Protein AF-A0A0N9HTB4-F1 (afdb_monomer)

Structure (mmCIF, N/CA/C/O backbone):
data_AF-A0A0N9HTB4-F1
#
_entry.id   AF-A0A0N9HTB4-F1
#
loop_
_atom_site.group_PDB
_atom_site.id
_atom_site.type_symbol
_atom_site.label_atom_id
_atom_site.label_alt_id
_atom_site.label_comp_id
_atom_site.label_asym_id
_atom_site.label_entity_id
_atom_site.label_seq_id
_atom_site.pdbx_PDB_ins_code
_atom_site.Cartn_x
_atom_site.Cartn_y
_atom_site.Cartn_z
_atom_site.occupancy
_atom_site.B_iso_or_equiv
_atom_site.auth_seq_id
_atom_site.auth_comp_id
_atom_site.auth_asym_id
_atom_site.auth_atom_id
_atom_site.pdbx_PDB_model_num
ATOM 1 N N . MET A 1 1 ? 11.032 -39.902 6.757 1.00 51.59 1 MET A N 1
ATOM 2 C CA . MET A 1 1 ? 10.302 -38.661 6.432 1.00 51.59 1 MET A CA 1
ATOM 3 C C . MET A 1 1 ? 11.349 -37.622 6.079 1.00 51.59 1 MET A C 1
ATOM 5 O O . MET A 1 1 ? 12.132 -37.287 6.954 1.00 51.59 1 MET A O 1
ATOM 9 N N . ALA A 1 2 ? 11.485 -37.240 4.808 1.00 59.44 2 ALA A N 1
ATOM 10 C CA . ALA A 1 2 ? 12.480 -36.244 4.413 1.00 59.44 2 ALA A CA 1
ATOM 11 C C . ALA A 1 2 ? 11.970 -34.850 4.795 1.00 59.44 2 ALA A C 1
ATOM 13 O O . ALA A 1 2 ? 10.872 -34.460 4.401 1.00 59.44 2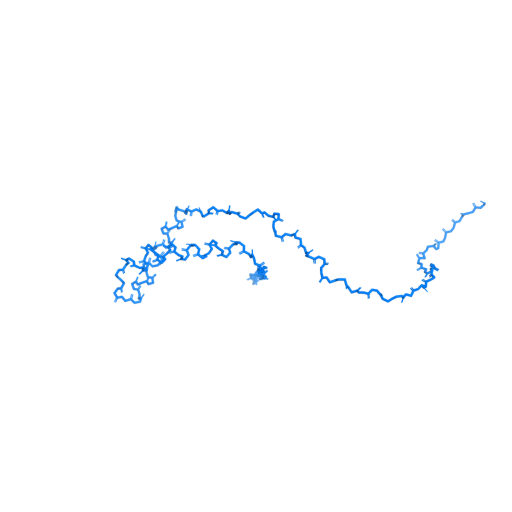 ALA A O 1
ATOM 14 N N . GLU A 1 3 ? 12.751 -34.140 5.597 1.00 64.62 3 GLU A N 1
ATOM 15 C CA . GLU A 1 3 ? 12.475 -32.772 6.014 1.00 64.62 3 GLU A CA 1
ATOM 16 C C . GLU A 1 3 ? 12.713 -31.838 4.820 1.00 64.62 3 GLU A C 1
ATOM 18 O O . GLU A 1 3 ? 13.804 -31.806 4.249 1.00 64.62 3 GLU A O 1
ATOM 23 N N . GLN A 1 4 ? 11.667 -31.144 4.370 1.00 69.25 4 GLN A N 1
ATOM 24 C CA . GLN A 1 4 ? 11.771 -30.188 3.269 1.00 69.25 4 GLN A CA 1
ATOM 25 C C . GLN A 1 4 ? 12.426 -28.908 3.789 1.00 69.25 4 GLN A C 1
ATOM 27 O O . GLN A 1 4 ? 11.806 -28.145 4.525 1.00 69.25 4 GLN A O 1
ATOM 32 N N . THR A 1 5 ? 13.672 -28.658 3.398 1.00 73.19 5 THR A N 1
ATOM 33 C CA . THR A 1 5 ? 14.346 -27.384 3.660 1.00 73.19 5 THR A CA 1
ATOM 34 C C . THR A 1 5 ? 14.034 -26.386 2.536 1.00 73.19 5 THR A C 1
ATOM 36 O O . THR A 1 5 ? 14.311 -26.669 1.365 1.00 73.19 5 THR A O 1
ATOM 39 N N . PRO A 1 6 ? 13.447 -25.210 2.833 1.00 78.31 6 PRO A N 1
ATOM 40 C CA . PRO A 1 6 ? 13.195 -24.199 1.814 1.00 78.31 6 PRO A CA 1
ATOM 41 C C . PRO A 1 6 ? 14.520 -23.586 1.339 1.00 78.31 6 PRO A C 1
ATOM 43 O O . PRO A 1 6 ? 15.306 -23.065 2.131 1.00 78.31 6 PRO A O 1
ATOM 46 N N . ARG A 1 7 ? 14.779 -23.644 0.026 1.00 81.44 7 ARG A N 1
ATOM 47 C CA . ARG A 1 7 ? 15.958 -23.025 -0.600 1.00 81.44 7 ARG A CA 1
ATOM 48 C C . ARG A 1 7 ? 15.714 -21.529 -0.782 1.00 81.44 7 ARG A C 1
ATOM 50 O O . ARG A 1 7 ? 15.217 -21.105 -1.820 1.00 81.44 7 ARG A O 1
ATOM 57 N N . VAL A 1 8 ? 16.049 -20.738 0.229 1.00 86.50 8 VAL A N 1
ATOM 58 C CA . VAL A 1 8 ? 16.005 -19.273 0.145 1.00 86.50 8 VAL A CA 1
ATOM 59 C C . VAL A 1 8 ? 17.378 -18.762 -0.293 1.00 86.50 8 VAL A C 1
ATOM 61 O O . VAL A 1 8 ? 18.379 -19.050 0.360 1.00 86.50 8 VAL A O 1
ATOM 64 N N . GLN A 1 9 ? 17.433 -18.011 -1.395 1.00 84.69 9 GLN A N 1
ATOM 65 C CA . GLN A 1 9 ? 18.628 -17.282 -1.833 1.00 84.69 9 GLN A CA 1
ATOM 66 C C . G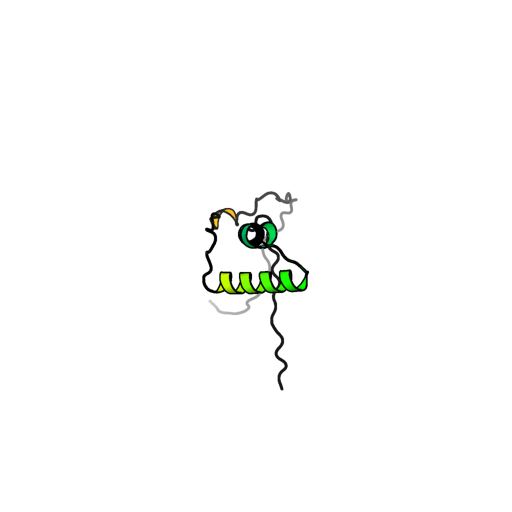LN A 1 9 ? 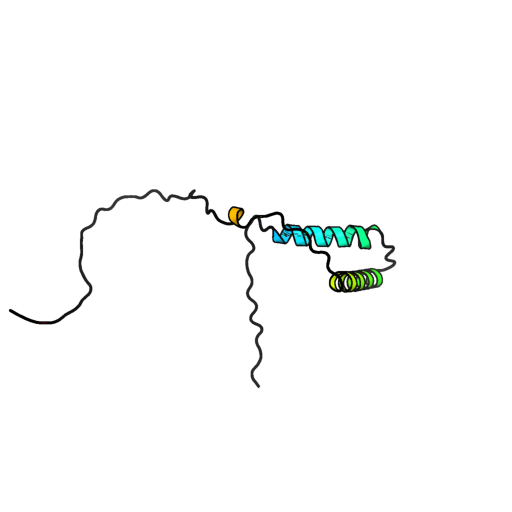18.386 -15.783 -1.668 1.00 84.69 9 GLN A C 1
ATOM 68 O O . GLN A 1 9 ? 17.379 -15.255 -2.134 1.00 84.69 9 GLN A O 1
ATOM 73 N N . ILE A 1 10 ? 19.301 -15.105 -0.981 1.00 85.00 10 ILE A N 1
ATOM 74 C CA . ILE A 1 10 ? 19.231 -13.661 -0.756 1.00 85.00 10 ILE A CA 1
ATOM 75 C C . ILE A 1 10 ? 20.113 -12.984 -1.803 1.00 85.00 10 ILE A C 1
ATOM 77 O O . ILE A 1 10 ? 21.312 -13.253 -1.866 1.00 85.00 10 ILE A O 1
ATOM 81 N N . HIS A 1 11 ? 19.526 -12.102 -2.610 1.00 80.56 11 HIS A N 1
ATOM 82 C CA . HIS A 1 11 ? 20.256 -11.283 -3.574 1.00 80.56 11 HIS A CA 1
ATOM 83 C C . HIS A 1 11 ? 20.446 -9.871 -3.025 1.00 80.56 11 HIS A C 1
ATOM 85 O O . HIS A 1 11 ? 19.504 -9.264 -2.518 1.00 80.56 11 HIS A O 1
ATOM 91 N N . PHE A 1 12 ? 21.663 -9.341 -3.149 1.00 76.06 12 PHE A N 1
ATOM 92 C CA . PHE A 1 12 ? 21.917 -7.930 -2.894 1.00 76.06 12 PHE A CA 1
ATOM 93 C C . PHE A 1 12 ? 21.514 -7.127 -4.127 1.00 76.06 12 PHE A C 1
ATOM 95 O O . PHE A 1 12 ? 21.980 -7.400 -5.233 1.00 76.06 12 PHE A O 1
ATOM 102 N N . THR A 1 13 ? 20.635 -6.152 -3.946 1.00 69.44 13 THR A N 1
ATOM 103 C CA . THR A 1 13 ? 20.178 -5.294 -5.038 1.00 69.44 13 THR A CA 1
ATOM 104 C C . THR A 1 13 ? 21.195 -4.182 -5.286 1.00 69.44 13 THR A C 1
ATOM 106 O O . THR A 1 13 ? 21.514 -3.455 -4.343 1.00 69.44 13 THR A O 1
ATOM 109 N N . PRO A 1 14 ? 21.729 -4.043 -6.516 1.00 70.69 14 PRO A N 1
ATOM 110 C CA . PRO A 1 14 ? 22.706 -3.009 -6.841 1.00 70.69 14 PRO A CA 1
ATOM 111 C C . PRO A 1 14 ? 22.179 -1.597 -6.566 1.00 70.69 14 PRO A C 1
ATOM 113 O O . PRO A 1 14 ? 20.974 -1.338 -6.652 1.00 70.69 14 PRO A O 1
ATOM 116 N N . THR A 1 15 ? 23.085 -0.660 -6.294 1.00 71.88 15 THR A N 1
ATOM 117 C CA . THR A 1 15 ? 22.764 0.774 -6.280 1.00 71.88 15 THR A CA 1
ATOM 118 C C . THR A 1 15 ? 22.178 1.179 -7.635 1.00 71.88 15 THR A C 1
ATOM 120 O O . THR A 1 15 ? 22.772 0.869 -8.662 1.00 71.88 15 THR A O 1
ATOM 123 N N . GLY A 1 16 ? 21.022 1.851 -7.636 1.00 67.56 16 GLY A N 1
ATOM 124 C CA . GLY A 1 16 ? 20.279 2.170 -8.867 1.00 67.56 16 GLY A CA 1
ATOM 125 C C . GLY A 1 16 ? 19.219 1.134 -9.254 1.00 67.56 16 GLY A C 1
ATOM 126 O O . GLY A 1 16 ? 18.734 1.132 -10.372 1.00 67.56 16 GLY A O 1
ATOM 127 N N . SER A 1 17 ? 18.837 0.239 -8.342 1.00 70.25 17 SER A N 1
ATOM 128 C CA . SER A 1 17 ? 17.795 -0.754 -8.603 1.00 70.25 17 SER A CA 1
ATOM 129 C C . SER A 1 17 ? 16.402 -0.137 -8.803 1.00 70.25 17 SER A C 1
ATOM 131 O O . SER A 1 17 ? 15.715 0.223 -7.846 1.00 70.25 17 SER A O 1
ATOM 133 N N . SER A 1 18 ? 15.932 -0.124 -10.043 1.00 73.19 18 SER A N 1
ATOM 134 C CA . SER A 1 18 ? 14.633 0.425 -10.458 1.00 73.19 18 SER A CA 1
ATOM 135 C C . SER A 1 18 ? 13.391 -0.282 -9.903 1.00 73.19 18 SER A C 1
ATOM 137 O O . SER A 1 18 ? 12.300 0.299 -9.871 1.00 73.19 18 SER A O 1
ATOM 139 N N . TRP A 1 19 ? 13.532 -1.511 -9.394 1.00 78.06 19 TRP A N 1
ATOM 140 C CA . TRP A 1 19 ? 12.438 -2.215 -8.713 1.00 78.06 19 TRP A CA 1
ATOM 141 C C . TRP A 1 19 ? 12.044 -1.542 -7.388 1.00 78.06 19 TRP A C 1
ATOM 143 O O . TRP A 1 19 ? 10.869 -1.567 -7.024 1.00 78.06 19 TRP A O 1
ATOM 153 N N . VAL A 1 20 ? 12.984 -0.873 -6.701 1.00 83.75 20 VAL A N 1
ATOM 154 C CA . VAL A 1 20 ? 12.691 -0.135 -5.460 1.00 83.75 20 VAL A CA 1
ATOM 155 C C . VAL A 1 20 ? 11.712 1.003 -5.739 1.00 83.75 20 VAL A C 1
ATOM 157 O O . VAL A 1 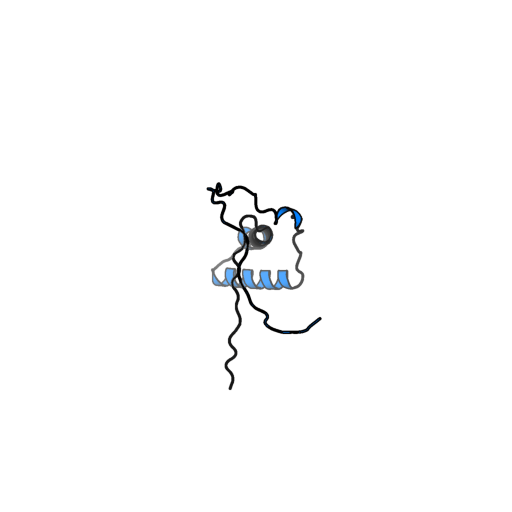20 ? 10.748 1.165 -4.999 1.00 83.75 20 VAL A O 1
ATOM 160 N N . ASN A 1 21 ? 11.858 1.702 -6.868 1.00 83.69 21 ASN A N 1
ATOM 161 C CA . ASN A 1 21 ? 10.925 2.757 -7.275 1.00 83.69 21 ASN A CA 1
ATOM 162 C C . ASN A 1 21 ? 9.481 2.236 -7.457 1.00 83.69 21 ASN A C 1
ATOM 164 O O . ASN A 1 21 ? 8.527 2.966 -7.195 1.00 83.69 21 ASN A O 1
ATOM 168 N N . GLN A 1 22 ? 9.269 0.975 -7.850 1.00 84.75 22 GLN A N 1
ATOM 169 C CA . GLN A 1 22 ? 7.911 0.406 -7.886 1.00 84.75 22 GLN A CA 1
ATOM 170 C C . GLN A 1 22 ? 7.358 0.127 -6.496 1.00 84.75 22 GLN A C 1
ATOM 172 O O . GLN A 1 22 ? 6.187 0.401 -6.240 1.00 84.75 22 GLN A O 1
ATOM 177 N N . VAL A 1 23 ? 8.193 -0.394 -5.601 1.00 88.31 23 VAL A N 1
ATOM 178 C CA . VAL A 1 23 ? 7.813 -0.630 -4.206 1.00 88.31 23 VAL A CA 1
ATOM 179 C C . VAL A 1 23 ? 7.459 0.693 -3.525 1.00 88.31 23 VAL A C 1
ATOM 181 O O . VAL A 1 23 ? 6.411 0.799 -2.893 1.00 88.31 23 VAL A O 1
ATOM 184 N N . GLU A 1 24 ? 8.266 1.733 -3.731 1.00 90.06 24 GLU A N 1
ATOM 185 C CA . GLU A 1 24 ? 8.005 3.089 -3.240 1.00 90.06 24 GLU A CA 1
ATOM 186 C C . GLU A 1 24 ? 6.676 3.645 -3.766 1.00 90.06 24 GLU A C 1
ATOM 188 O O . GLU A 1 24 ? 5.866 4.152 -2.988 1.00 90.06 24 GLU A O 1
ATOM 193 N N . ARG A 1 25 ? 6.401 3.504 -5.070 1.00 91.88 25 ARG A N 1
ATOM 194 C CA . ARG A 1 25 ? 5.128 3.935 -5.675 1.00 91.88 25 ARG A CA 1
ATOM 195 C C . ARG A 1 25 ? 3.932 3.178 -5.117 1.00 91.88 25 ARG A C 1
ATOM 197 O O . ARG A 1 25 ? 2.896 3.789 -4.861 1.00 91.88 25 ARG A O 1
ATOM 204 N N . TRP A 1 26 ? 4.073 1.874 -4.901 1.00 93.94 26 TRP A N 1
ATOM 205 C CA . TRP A 1 26 ? 3.027 1.053 -4.304 1.00 93.94 26 TRP A CA 1
ATOM 206 C C . TRP A 1 26 ? 2.703 1.505 -2.873 1.00 93.94 26 TRP A C 1
ATOM 208 O O . TRP A 1 26 ? 1.536 1.729 -2.549 1.00 93.94 26 TRP A O 1
ATOM 218 N N . PHE A 1 27 ? 3.722 1.750 -2.043 1.00 95.06 27 PHE A N 1
ATOM 219 C CA . PHE A 1 27 ? 3.525 2.292 -0.694 1.00 95.06 27 PHE A CA 1
ATOM 220 C C . PHE A 1 27 ? 2.938 3.708 -0.706 1.00 95.06 27 PHE A C 1
ATOM 222 O O . PHE A 1 27 ? 2.101 4.036 0.141 1.00 95.06 27 PHE A O 1
ATOM 229 N N . GLY A 1 28 ? 3.322 4.540 -1.677 1.00 94.94 28 GLY A N 1
ATOM 230 C CA . GLY A 1 28 ? 2.715 5.853 -1.895 1.00 94.94 28 GLY A CA 1
ATOM 231 C C . GLY A 1 28 ? 1.216 5.749 -2.178 1.00 94.94 28 GLY A C 1
ATOM 232 O O . GLY A 1 28 ? 0.418 6.452 -1.560 1.00 94.94 28 GLY A O 1
ATOM 233 N N . LEU A 1 29 ? 0.814 4.808 -3.034 1.00 95.25 29 LEU A N 1
ATOM 234 C CA . LEU A 1 29 ? -0.590 4.578 -3.361 1.00 95.25 29 LEU A CA 1
ATOM 235 C C . LEU A 1 29 ? -1.405 4.086 -2.157 1.00 95.25 29 LEU A C 1
ATOM 237 O O . LEU A 1 29 ? -2.490 4.615 -1.902 1.00 95.25 29 LEU A O 1
ATOM 241 N N . LEU A 1 30 ? -0.887 3.113 -1.401 1.00 95.75 30 LEU A N 1
ATOM 242 C CA . LEU A 1 30 ? -1.501 2.662 -0.147 1.00 95.75 30 LEU A CA 1
ATOM 243 C C . LEU A 1 30 ? -1.699 3.844 0.812 1.00 95.75 30 LEU A C 1
ATOM 245 O O . LEU A 1 30 ? -2.774 4.026 1.386 1.00 95.75 30 LEU A O 1
ATOM 249 N N . THR A 1 31 ? -0.676 4.687 0.946 1.00 96.25 31 THR A N 1
ATOM 250 C CA . THR A 1 31 ? -0.713 5.848 1.838 1.00 96.25 31 THR A CA 1
ATOM 251 C C . THR A 1 31 ? -1.781 6.856 1.419 1.00 96.25 31 THR A C 1
ATOM 253 O O . THR A 1 31 ? -2.560 7.316 2.255 1.00 96.25 31 THR A O 1
ATOM 256 N N . ASP A 1 32 ? -1.848 7.195 0.134 1.00 96.12 32 ASP A N 1
ATOM 257 C CA . ASP A 1 32 ? -2.762 8.220 -0.374 1.00 96.12 32 ASP A CA 1
ATOM 258 C C . ASP A 1 32 ? -4.220 7.764 -0.446 1.00 96.12 32 ASP A C 1
ATOM 260 O O . ASP A 1 32 ? -5.123 8.599 -0.347 1.00 96.12 32 ASP A O 1
ATOM 264 N N . THR A 1 33 ? -4.464 6.466 -0.630 1.00 94.00 33 THR A N 1
ATOM 265 C CA . THR A 1 33 ? -5.820 5.924 -0.792 1.00 94.00 33 THR A CA 1
ATOM 266 C C . THR A 1 33 ? -6.422 5.418 0.511 1.00 94.00 33 THR A C 1
ATOM 268 O O . THR A 1 33 ? -7.613 5.633 0.727 1.00 94.00 33 THR A O 1
ATOM 271 N N . LEU A 1 34 ? -5.617 4.805 1.382 1.00 95.69 34 LEU A N 1
ATOM 272 C CA . LEU A 1 34 ? -6.065 4.237 2.650 1.00 95.69 34 LEU A CA 1
ATOM 273 C C . LEU A 1 34 ? -5.656 5.126 3.827 1.00 95.69 34 LEU A C 1
ATOM 275 O O . LEU A 1 34 ? -6.507 5.738 4.461 1.00 95.69 34 LEU A O 1
ATOM 279 N N . ILE A 1 35 ? -4.352 5.257 4.084 1.00 94.88 35 ILE A N 1
ATOM 280 C CA . ILE A 1 35 ? -3.835 5.790 5.358 1.00 94.88 35 ILE A CA 1
ATOM 281 C C . ILE A 1 35 ? -4.214 7.258 5.583 1.00 94.88 35 ILE A C 1
ATOM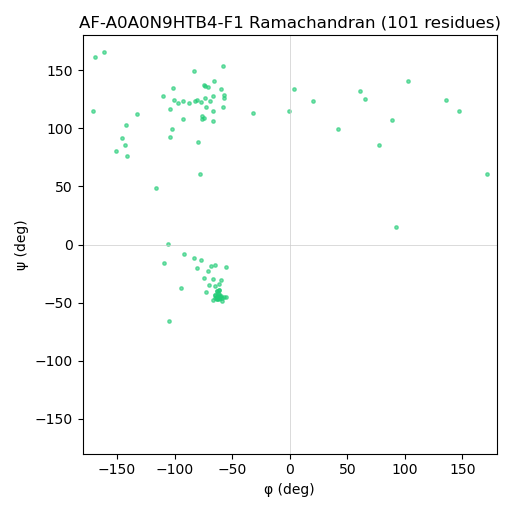 283 O O . ILE A 1 35 ? -4.596 7.644 6.683 1.00 94.88 35 ILE A O 1
ATOM 287 N N . ARG A 1 36 ? -4.108 8.100 4.550 1.00 93.94 36 ARG A N 1
ATOM 288 C CA . ARG A 1 36 ? -4.394 9.542 4.655 1.00 93.94 36 ARG A CA 1
ATOM 289 C C . ARG A 1 36 ? -5.881 9.882 4.588 1.00 93.94 36 ARG A C 1
ATOM 291 O O . ARG A 1 36 ? -6.256 10.987 4.971 1.00 93.94 36 ARG A O 1
ATOM 298 N N . ARG A 1 37 ? -6.709 8.984 4.052 1.00 90.62 37 ARG A N 1
ATOM 299 C CA . ARG A 1 37 ? -8.142 9.225 3.800 1.00 90.62 37 ARG A CA 1
ATOM 300 C C . ARG A 1 37 ? -9.059 8.435 4.733 1.00 90.62 37 ARG A C 1
ATOM 302 O O . ARG A 1 37 ? -10.240 8.761 4.820 1.00 90.62 37 ARG A O 1
ATOM 309 N N . GLY A 1 38 ? -8.537 7.414 5.405 1.00 86.94 38 GLY A N 1
ATOM 310 C CA . GLY A 1 38 ? -9.269 6.569 6.336 1.00 86.94 38 GLY A CA 1
ATOM 311 C C . GLY A 1 38 ? -9.374 7.177 7.732 1.00 86.94 38 GLY A C 1
ATOM 312 O O . GLY A 1 38 ? -8.488 7.889 8.203 1.00 86.94 38 GLY A O 1
ATOM 313 N N . VAL A 1 39 ? -10.473 6.864 8.418 1.00 86.88 39 VAL A N 1
ATOM 314 C CA . VAL A 1 39 ? -10.636 7.122 9.853 1.00 86.88 39 VAL A CA 1
ATOM 315 C C . VAL A 1 39 ? -10.471 5.791 10.572 1.00 86.88 39 VAL A C 1
ATOM 317 O O . VAL A 1 39 ? -11.424 5.032 10.734 1.00 86.88 39 VAL A O 1
ATOM 320 N N . HIS A 1 40 ? -9.243 5.496 10.986 1.00 92.31 40 HIS A N 1
ATOM 321 C CA . HIS A 1 40 ? -8.917 4.259 11.687 1.00 92.31 40 HIS A CA 1
ATOM 322 C C . HIS A 1 40 ? -9.018 4.495 13.195 1.00 92.31 40 HIS A C 1
ATOM 324 O O . HIS A 1 40 ? -8.200 5.192 13.792 1.00 92.31 40 HIS A O 1
ATOM 330 N N . THR A 1 41 ? -10.052 3.944 13.824 1.00 92.00 41 THR A N 1
ATOM 331 C CA . THR A 1 41 ? -10.383 4.216 15.236 1.00 92.00 41 THR A CA 1
ATOM 332 C C . THR A 1 41 ? -9.488 3.476 16.229 1.00 92.00 41 THR A C 1
ATOM 334 O O . THR A 1 41 ? -9.500 3.778 17.420 1.00 92.00 41 THR A O 1
ATOM 337 N N . SER A 1 42 ? -8.716 2.495 15.755 1.00 96.25 42 SER A N 1
ATOM 338 C CA . SER A 1 42 ? -7.761 1.725 16.550 1.00 96.25 42 SER A CA 1
ATOM 339 C C . SER A 1 42 ? -6.740 1.014 15.655 1.00 96.25 42 SER A C 1
ATOM 341 O O . SER A 1 42 ? -6.947 0.873 14.449 1.00 96.25 42 SER A O 1
ATOM 343 N N . VAL A 1 43 ? -5.653 0.520 16.255 1.00 96.56 43 VAL A N 1
ATOM 344 C CA . VAL A 1 43 ? -4.621 -0.254 15.542 1.00 96.56 43 VAL A CA 1
ATOM 345 C C . VAL A 1 43 ? -5.177 -1.540 14.903 1.00 96.56 43 VAL A C 1
ATOM 347 O O . VAL A 1 43 ? -4.883 -1.760 13.731 1.00 96.56 43 VAL A O 1
ATOM 350 N N . PRO A 1 44 ? -6.015 -2.360 15.574 1.00 97.94 44 PRO A N 1
ATOM 351 C CA . PRO A 1 44 ? -6.594 -3.546 14.934 1.00 97.94 44 PRO A CA 1
ATOM 352 C C . PRO A 1 44 ? -7.474 -3.221 13.722 1.00 97.94 44 PRO A C 1
ATOM 354 O O . PRO A 1 44 ? -7.497 -3.979 12.757 1.00 97.94 44 PRO A O 1
ATOM 357 N N . VAL A 1 45 ? -8.184 -2.087 13.760 1.00 97.06 45 VAL A N 1
ATOM 358 C CA . VAL A 1 45 ? -8.980 -1.612 12.618 1.00 97.06 45 VAL A CA 1
ATOM 359 C C . VAL A 1 45 ? -8.060 -1.228 11.462 1.00 97.06 45 VAL A C 1
ATOM 361 O O . VAL A 1 4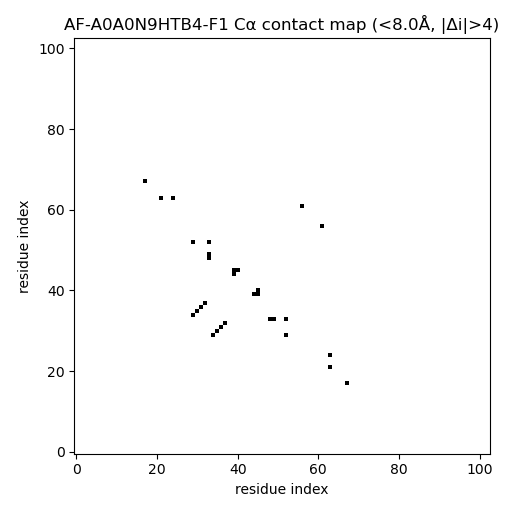5 ? -8.260 -1.713 10.357 1.00 97.06 45 VAL A O 1
ATOM 364 N N . LEU A 1 46 ? -6.998 -0.459 11.7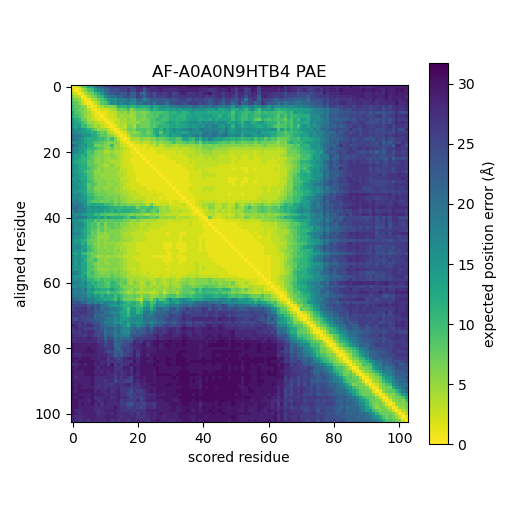22 1.00 96.50 46 LEU A N 1
ATOM 365 C CA . LEU A 1 46 ? -6.002 -0.120 10.702 1.00 96.50 46 LEU A CA 1
ATOM 366 C C . LEU A 1 46 ? -5.373 -1.368 10.063 1.00 96.50 46 LEU A C 1
ATOM 368 O O . LEU A 1 46 ? -5.233 -1.431 8.845 1.00 96.50 46 LEU A O 1
ATOM 372 N N . GLU A 1 47 ? -4.991 -2.363 10.867 1.00 97.75 47 GLU A N 1
ATOM 373 C CA . GLU A 1 47 ? -4.408 -3.606 10.352 1.00 97.75 47 GLU A CA 1
ATOM 374 C C . GLU A 1 47 ? -5.384 -4.343 9.429 1.00 97.75 47 GLU A C 1
ATOM 376 O O . GLU A 1 47 ? -5.000 -4.780 8.342 1.00 97.75 47 GLU A O 1
ATOM 381 N N . LYS A 1 48 ? -6.648 -4.460 9.850 1.00 97.62 48 LYS A N 1
ATOM 382 C CA . LYS A 1 48 ? -7.706 -5.065 9.042 1.00 97.62 48 LYS A CA 1
ATOM 383 C C . LYS A 1 48 ? -7.880 -4.315 7.718 1.00 97.62 48 LYS A C 1
ATOM 385 O O . LYS A 1 48 ? -7.859 -4.950 6.667 1.00 97.62 48 LYS A O 1
ATOM 390 N N . ASP A 1 49 ? -7.981 -2.990 7.770 1.00 96.94 49 ASP A N 1
ATOM 391 C CA . ASP A 1 49 ? -8.185 -2.145 6.593 1.00 96.94 49 ASP A CA 1
ATOM 392 C C . ASP A 1 49 ? -7.015 -2.267 5.598 1.00 96.94 49 ASP A C 1
ATOM 394 O O . ASP A 1 49 ? -7.229 -2.335 4.389 1.00 96.94 49 ASP A O 1
ATOM 398 N N . ILE A 1 50 ? -5.770 -2.360 6.089 1.00 97.19 50 ILE A N 1
ATOM 399 C CA . ILE A 1 50 ? -4.588 -2.602 5.244 1.00 97.19 50 ILE A CA 1
ATOM 400 C C . ILE A 1 50 ? -4.677 -3.969 4.558 1.00 97.19 50 ILE A C 1
ATOM 402 O O . ILE A 1 50 ? -4.403 -4.063 3.362 1.00 97.19 50 ILE A O 1
ATOM 406 N N . ARG A 1 51 ? -5.055 -5.031 5.282 1.00 97.94 51 ARG A N 1
ATOM 407 C CA . ARG A 1 51 ? -5.186 -6.383 4.708 1.00 97.94 51 ARG A CA 1
ATOM 408 C C . ARG A 1 51 ? -6.265 -6.429 3.627 1.00 97.94 51 ARG A C 1
ATOM 410 O O . ARG A 1 51 ? -5.989 -6.900 2.530 1.00 97.94 51 ARG A O 1
ATOM 417 N N . GLU A 1 52 ? -7.440 -5.865 3.898 1.00 97.19 52 GLU A N 1
ATOM 418 C CA . GLU A 1 52 ? -8.540 -5.791 2.926 1.00 97.19 52 GLU A CA 1
ATOM 419 C C . GLU A 1 52 ? -8.154 -4.977 1.682 1.00 97.19 52 GLU A C 1
ATOM 421 O O . GLU A 1 52 ? -8.482 -5.354 0.553 1.00 97.19 52 GLU A O 1
ATOM 426 N N . TRP A 1 53 ? -7.414 -3.882 1.866 1.00 96.25 53 TRP A N 1
ATOM 427 C CA . TRP A 1 53 ? -6.897 -3.088 0.755 1.00 96.25 53 TRP A CA 1
ATOM 428 C C . TRP A 1 53 ? -5.894 -3.873 -0.096 1.00 96.25 53 TRP A C 1
ATOM 430 O O . TRP A 1 53 ? -5.982 -3.834 -1.322 1.00 96.25 53 TRP A O 1
ATOM 440 N N . ILE A 1 54 ? -4.976 -4.616 0.535 1.00 96.50 54 ILE A N 1
ATOM 441 C CA . ILE A 1 54 ? -4.007 -5.478 -0.159 1.00 96.50 54 ILE A CA 1
ATOM 442 C C . ILE A 1 54 ? -4.731 -6.561 -0.962 1.00 96.50 54 ILE A C 1
ATOM 444 O O . ILE A 1 54 ? -4.414 -6.753 -2.135 1.00 96.50 54 ILE A O 1
ATOM 448 N N . ASP A 1 55 ? -5.714 -7.237 -0.367 1.00 97.50 55 ASP A N 1
ATOM 449 C CA . ASP A 1 55 ? -6.494 -8.278 -1.043 1.00 97.50 55 ASP A CA 1
ATOM 450 C C . ASP A 1 55 ? -7.245 -7.708 -2.255 1.00 97.50 55 ASP A C 1
ATOM 452 O O . ASP A 1 55 ? -7.224 -8.292 -3.339 1.00 97.50 55 ASP A O 1
ATOM 456 N N . THR A 1 56 ? -7.835 -6.520 -2.101 1.00 95.62 56 THR A N 1
ATOM 457 C CA . THR A 1 56 ? -8.527 -5.811 -3.187 1.00 95.62 56 THR A CA 1
ATOM 458 C C . THR A 1 56 ? -7.568 -5.420 -4.311 1.00 95.62 56 THR A C 1
ATOM 460 O O . THR A 1 56 ? -7.872 -5.632 -5.483 1.00 95.62 56 THR A O 1
ATOM 463 N N . TRP A 1 57 ? -6.396 -4.873 -3.974 1.00 94.56 57 TRP A N 1
ATOM 464 C CA . TRP A 1 57 ? -5.369 -4.519 -4.953 1.00 94.56 57 TRP A CA 1
ATOM 465 C C . TRP A 1 57 ? -4.852 -5.748 -5.706 1.00 94.56 57 TRP A C 1
ATOM 467 O O . TRP A 1 57 ? -4.668 -5.698 -6.918 1.00 94.56 57 TRP A O 1
ATOM 477 N N . ASN A 1 58 ? -4.633 -6.859 -5.005 1.00 94.44 58 ASN A N 1
ATOM 478 C CA . ASN A 1 58 ? -4.126 -8.092 -5.602 1.00 94.44 58 ASN A CA 1
ATOM 479 C C . ASN A 1 58 ? -5.157 -8.801 -6.493 1.00 94.44 58 ASN A C 1
ATOM 481 O O . ASN A 1 58 ? -4.756 -9.568 -7.367 1.00 94.44 58 ASN A O 1
ATOM 485 N N . ALA A 1 59 ? -6.457 -8.561 -6.293 1.00 96.75 59 ALA A N 1
ATOM 486 C CA . ALA A 1 59 ? -7.513 -9.125 -7.132 1.00 96.75 59 ALA A CA 1
ATOM 487 C C . ALA A 1 59 ? -7.544 -8.520 -8.550 1.00 96.75 59 ALA A C 1
ATOM 489 O O . ALA A 1 59 ? -7.836 -9.235 -9.506 1.00 96.75 59 ALA A O 1
ATOM 490 N N . ASP A 1 60 ? -7.224 -7.229 -8.689 1.00 92.06 60 ASP A N 1
ATOM 491 C CA . ASP A 1 60 ? -7.095 -6.522 -9.973 1.00 92.06 60 ASP A CA 1
ATOM 492 C C . ASP A 1 60 ? -5.907 -5.540 -9.919 1.00 92.06 60 ASP A C 1
ATOM 494 O O . ASP A 1 60 ? -6.087 -4.328 -9.727 1.00 92.06 60 ASP A O 1
ATOM 498 N N . PRO A 1 61 ? -4.663 -6.050 -10.011 1.00 89.69 61 PRO A N 1
ATOM 499 C CA . PRO A 1 61 ? -3.482 -5.226 -9.829 1.00 89.69 61 PRO A CA 1
ATOM 500 C C . PRO A 1 61 ? -3.311 -4.278 -11.011 1.00 89.69 61 PRO A C 1
ATOM 502 O O . PRO A 1 61 ? -3.383 -4.686 -12.169 1.00 89.69 61 PRO A O 1
ATOM 505 N N . LYS A 1 62 ? -2.998 -3.012 -10.721 1.00 87.31 62 LYS A N 1
ATOM 506 C CA . LYS A 1 62 ? -2.648 -2.008 -11.736 1.00 87.31 62 LYS A CA 1
ATOM 507 C C . LYS A 1 62 ? -1.134 -1.814 -11.741 1.00 87.31 62 LYS A C 1
ATOM 509 O O . LYS A 1 62 ? -0.620 -1.108 -10.871 1.00 87.31 62 LYS A O 1
ATOM 514 N N . PRO A 1 63 ? -0.396 -2.446 -12.672 1.00 83.00 63 PRO A N 1
ATOM 515 C CA . PRO A 1 63 ? 1.058 -2.399 -12.658 1.00 83.00 63 PRO A CA 1
ATOM 516 C C . PRO A 1 63 ? 1.554 -0.981 -12.930 1.00 83.00 63 PRO A C 1
ATOM 518 O O . PRO A 1 63 ? 1.028 -0.278 -13.795 1.00 83.00 63 PRO A O 1
ATOM 521 N N . PHE A 1 64 ? 2.602 -0.569 -12.223 1.00 82.38 64 PHE A N 1
ATOM 522 C CA . PHE A 1 64 ? 3.314 0.657 -12.558 1.00 82.38 64 PHE A CA 1
ATOM 523 C C . PHE A 1 64 ? 4.160 0.425 -13.812 1.00 82.38 64 PHE A C 1
ATOM 525 O O . PHE A 1 64 ? 4.804 -0.614 -13.961 1.00 82.38 64 PHE A O 1
ATOM 532 N N . THR A 1 65 ? 4.162 1.393 -14.725 1.00 74.38 65 THR A N 1
ATOM 533 C CA . THR A 1 65 ? 4.994 1.326 -15.928 1.00 74.38 65 THR A CA 1
ATOM 534 C C . THR A 1 65 ? 6.469 1.406 -15.545 1.00 74.38 65 THR A C 1
ATOM 536 O O . THR A 1 65 ? 6.887 2.324 -14.840 1.00 74.38 65 THR A O 1
ATOM 539 N N . TRP A 1 66 ? 7.255 0.446 -16.028 1.00 68.69 66 TRP A N 1
ATOM 540 C CA . TRP A 1 66 ? 8.709 0.487 -15.948 1.00 68.69 66 TRP A CA 1
ATOM 541 C C . TRP A 1 66 ? 9.245 1.516 -16.944 1.00 68.69 66 TRP A C 1
ATOM 543 O O . TRP A 1 66 ? 8.935 1.438 -18.130 1.00 68.69 66 TRP A O 1
ATOM 553 N N . THR A 1 67 ? 10.050 2.467 -16.473 1.00 57.47 67 THR A N 1
ATOM 554 C CA . THR A 1 67 ? 10.710 3.473 -17.328 1.00 57.47 67 THR A CA 1
ATOM 555 C C . THR A 1 67 ? 12.202 3.226 -17.539 1.00 57.47 67 THR A C 1
ATOM 557 O O . THR A 1 67 ? 12.826 4.004 -18.249 1.00 57.47 67 THR A O 1
ATOM 560 N N . GLU A 1 68 ? 12.782 2.168 -16.968 1.00 58.56 68 GLU A N 1
ATOM 561 C CA . GLU A 1 68 ? 14.225 1.918 -17.063 1.00 58.56 68 GLU A CA 1
ATOM 562 C C . GLU A 1 68 ? 14.533 0.806 -18.073 1.00 58.56 68 GLU A C 1
ATOM 564 O O . GLU A 1 68 ? 14.100 -0.338 -17.918 1.00 58.56 68 GLU A O 1
ATOM 569 N N . THR A 1 69 ? 15.253 1.157 -19.138 1.00 53.22 69 THR A N 1
ATOM 570 C CA . THR A 1 69 ? 15.792 0.221 -20.131 1.00 53.22 69 THR A CA 1
ATOM 571 C C . THR A 1 69 ? 16.979 -0.540 -19.544 1.00 53.22 69 THR A C 1
ATOM 573 O O . THR A 1 69 ? 17.860 0.056 -18.932 1.00 53.22 69 THR A O 1
ATOM 576 N N . ALA A 1 70 ? 17.036 -1.856 -19.775 1.00 54.91 70 ALA A N 1
ATOM 577 C CA . ALA A 1 70 ? 18.092 -2.741 -19.267 1.00 54.91 70 ALA A CA 1
ATOM 578 C C . ALA A 1 70 ? 19.530 -2.306 -19.638 1.00 54.91 70 ALA A C 1
ATOM 580 O O . ALA A 1 70 ? 20.480 -2.710 -18.967 1.00 54.91 70 ALA A O 1
ATOM 581 N N . ASP A 1 71 ? 19.686 -1.463 -20.664 1.00 51.34 71 ASP A N 1
ATOM 582 C CA . ASP A 1 71 ? 20.971 -0.943 -21.140 1.00 51.34 71 ASP A CA 1
ATOM 583 C C . ASP A 1 71 ? 21.671 0.021 -20.160 1.00 51.34 71 ASP A C 1
ATOM 585 O O . ASP A 1 71 ? 22.886 0.186 -20.246 1.00 51.34 71 ASP A O 1
ATOM 589 N N . GLU A 1 72 ? 20.969 0.612 -19.183 1.00 53.19 72 GLU A N 1
ATOM 590 C CA . GLU A 1 72 ? 21.610 1.456 -18.153 1.00 53.19 72 GLU A CA 1
ATOM 591 C C . GLU A 1 72 ? 22.207 0.646 -16.986 1.00 53.19 72 GLU A C 1
ATOM 593 O O . GLU A 1 72 ? 22.996 1.170 -16.199 1.00 53.19 72 GLU A O 1
ATOM 598 N N . ILE A 1 73 ? 21.891 -0.652 -16.883 1.00 55.72 73 ILE A N 1
ATOM 599 C CA . ILE A 1 73 ? 22.239 -1.482 -15.716 1.00 55.72 73 ILE A CA 1
ATOM 600 C C . ILE A 1 73 ? 23.595 -2.205 -15.883 1.00 55.72 73 ILE A C 1
ATOM 602 O O . ILE A 1 73 ? 24.119 -2.765 -14.918 1.00 55.72 73 ILE A O 1
ATOM 606 N N . SER A 1 74 ? 24.243 -2.171 -17.056 1.00 51.16 74 SER A N 1
ATOM 607 C CA . SER A 1 74 ? 25.562 -2.804 -17.223 1.00 51.16 74 SER A CA 1
ATOM 608 C C . SER A 1 74 ? 26.528 -2.042 -18.126 1.00 51.16 74 SER A C 1
ATOM 610 O O . SER A 1 74 ? 26.758 -2.394 -19.277 1.00 51.16 74 SER A O 1
ATOM 612 N N . THR A 1 75 ? 27.233 -1.081 -17.535 1.00 35.72 75 THR A N 1
ATOM 613 C CA . THR A 1 75 ? 28.661 -0.934 -17.830 1.00 35.72 75 THR A CA 1
ATOM 614 C C . THR A 1 75 ? 29.414 -0.776 -16.514 1.00 35.72 75 THR A C 1
ATOM 616 O O . THR A 1 75 ? 29.250 0.255 -15.854 1.00 35.72 75 THR A O 1
ATOM 619 N N . PRO A 1 76 ? 30.248 -1.743 -16.087 1.00 47.97 76 PRO A N 1
ATOM 620 C CA . PRO A 1 76 ? 31.266 -1.430 -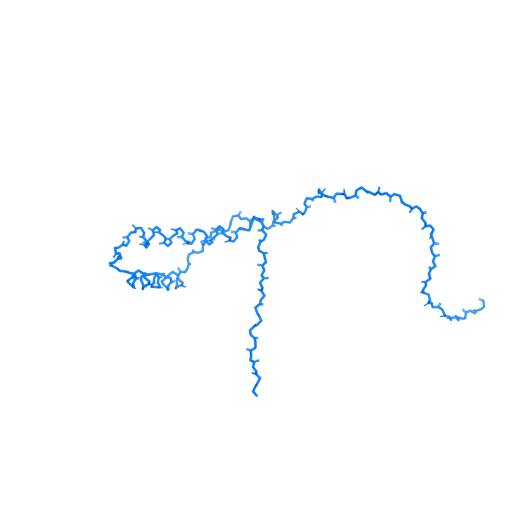15.098 1.00 47.97 76 PRO A CA 1
ATOM 621 C C . PRO A 1 76 ? 32.138 -0.310 -15.676 1.00 47.97 76 PRO A C 1
ATOM 623 O O . PRO A 1 76 ? 32.751 -0.468 -16.731 1.00 47.97 76 PRO A O 1
ATOM 626 N N . SER A 1 77 ? 32.165 0.844 -15.009 1.00 51.66 77 SER A N 1
ATOM 627 C CA . SER A 1 77 ? 33.110 1.911 -15.335 1.00 51.66 77 SER A CA 1
ATOM 628 C C . SER A 1 77 ? 34.533 1.343 -15.240 1.00 51.66 77 SER A C 1
ATOM 630 O O . SER A 1 77 ? 34.877 0.790 -14.188 1.00 51.66 77 SER A O 1
ATOM 632 N N . PRO A 1 78 ? 35.389 1.450 -16.275 1.00 46.16 78 PRO A N 1
ATOM 633 C CA . PRO A 1 78 ? 36.775 1.008 -16.199 1.00 46.16 78 PRO A CA 1
ATOM 634 C C . PRO A 1 78 ? 37.593 2.053 -15.428 1.00 46.16 78 PRO A C 1
ATOM 636 O O . PRO A 1 78 ? 38.517 2.665 -15.951 1.00 46.16 78 PRO A O 1
ATOM 639 N N . ALA A 1 79 ? 37.240 2.295 -14.170 1.00 55.06 79 ALA A N 1
ATOM 640 C CA . ALA A 1 79 ? 37.966 3.186 -13.279 1.00 55.06 79 ALA A CA 1
ATOM 641 C C . ALA A 1 79 ? 38.542 2.405 -12.099 1.00 55.06 79 ALA A C 1
ATOM 643 O O . ALA A 1 79 ? 38.417 2.800 -10.947 1.00 55.06 79 ALA A O 1
ATOM 644 N N . THR A 1 80 ? 39.204 1.286 -12.378 1.00 50.94 80 THR A N 1
ATOM 645 C CA . THR A 1 80 ? 40.317 0.812 -11.550 1.00 50.94 80 THR A CA 1
ATOM 646 C C . THR A 1 80 ? 41.265 0.030 -12.451 1.00 50.94 80 THR A C 1
ATOM 648 O O . THR A 1 80 ? 41.224 -1.191 -12.515 1.00 50.94 80 THR A O 1
ATOM 651 N N . SER A 1 81 ? 42.111 0.748 -13.189 1.00 48.47 81 SER A N 1
ATOM 652 C CA . SER A 1 81 ? 43.359 0.176 -13.695 1.00 48.47 81 SER A CA 1
ATOM 653 C C . SER A 1 81 ? 44.345 0.114 -12.528 1.00 48.47 81 SER A C 1
ATOM 655 O O . SER A 1 81 ? 44.811 1.175 -12.100 1.00 48.47 81 SER A O 1
ATOM 657 N N . PRO A 1 82 ? 44.725 -1.064 -12.001 1.00 44.88 82 PRO A N 1
ATOM 658 C CA . PRO A 1 82 ? 45.954 -1.153 -11.245 1.00 44.88 82 PRO A 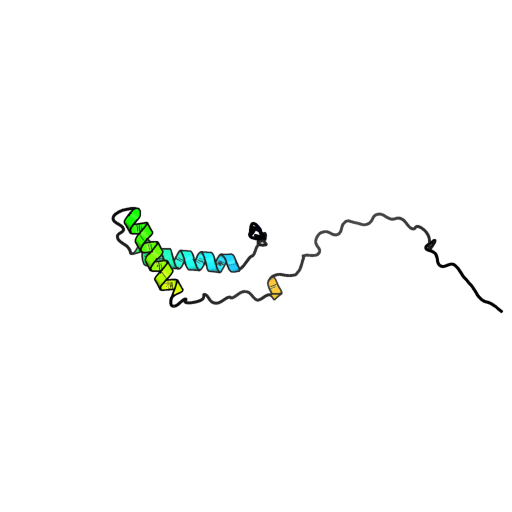CA 1
ATOM 659 C C . PRO A 1 82 ? 47.105 -1.111 -12.254 1.00 44.88 82 PRO A C 1
ATOM 661 O O . PRO A 1 82 ? 47.327 -2.025 -13.042 1.00 44.88 82 PRO A O 1
ATOM 664 N N . ARG A 1 83 ? 47.804 0.022 -12.243 1.00 39.25 83 ARG A N 1
ATOM 665 C CA . ARG A 1 83 ? 49.125 0.260 -12.832 1.00 39.25 83 ARG A CA 1
ATOM 666 C C . ARG A 1 83 ? 49.993 -1.010 -12.800 1.00 39.25 83 ARG A C 1
ATOM 668 O O . ARG A 1 83 ? 50.405 -1.424 -11.721 1.00 39.25 83 ARG A O 1
ATOM 675 N N . SER A 1 84 ? 50.310 -1.587 -13.963 1.00 42.62 84 SER A N 1
ATOM 676 C CA . SER A 1 84 ? 51.321 -2.648 -14.077 1.00 42.62 84 SER A CA 1
ATOM 677 C C . SER A 1 84 ? 52.689 -2.168 -13.587 1.00 42.62 84 SER A C 1
ATOM 679 O O . SER A 1 84 ? 53.171 -1.130 -14.052 1.00 42.62 84 SER A O 1
ATOM 681 N N . PRO A 1 85 ? 53.390 -2.965 -12.768 1.00 46.28 85 PRO A N 1
ATOM 682 C CA . PRO A 1 85 ? 54.837 -3.031 -12.772 1.00 46.28 85 PRO A CA 1
ATOM 683 C C . PRO A 1 85 ? 55.287 -4.280 -13.551 1.00 46.28 85 PRO A C 1
ATOM 685 O O . PRO A 1 85 ? 54.843 -5.388 -13.277 1.00 46.28 85 PRO A O 1
ATOM 688 N N . HIS A 1 86 ? 56.120 -4.046 -14.567 1.00 44.94 86 HIS A N 1
ATOM 689 C CA . HIS A 1 86 ? 57.163 -4.922 -15.120 1.00 44.94 86 HIS A CA 1
ATOM 690 C C . HIS A 1 86 ? 57.310 -6.342 -14.532 1.00 44.94 86 HIS A C 1
ATOM 692 O O . HIS A 1 86 ? 57.456 -6.501 -13.327 1.00 44.94 86 HIS A O 1
ATOM 698 N N . THR A 1 87 ? 57.439 -7.349 -15.403 1.00 33.88 87 THR A N 1
ATOM 699 C CA . THR A 1 87 ? 58.589 -8.281 -15.449 1.00 33.88 87 THR A CA 1
ATOM 700 C C . THR A 1 87 ? 58.467 -9.131 -16.716 1.00 33.88 87 THR A C 1
ATOM 702 O O . THR A 1 87 ? 57.518 -9.886 -16.897 1.00 33.88 87 THR A O 1
ATOM 705 N N . THR A 1 88 ? 59.418 -8.959 -17.630 1.00 44.03 88 THR A N 1
ATOM 706 C CA . THR A 1 88 ? 59.709 -9.900 -18.714 1.00 44.03 88 THR A CA 1
ATOM 707 C C . THR A 1 88 ? 60.257 -11.189 -18.115 1.00 44.03 88 THR A C 1
ATOM 709 O O . THR A 1 88 ? 61.366 -11.168 -17.592 1.00 44.03 88 THR A O 1
ATOM 712 N N . GLU A 1 89 ? 59.534 -12.300 -18.244 1.00 32.84 89 GLU A N 1
ATOM 713 C CA . GLU A 1 89 ? 60.113 -13.630 -18.043 1.00 32.84 89 GLU A CA 1
ATOM 714 C C . GLU A 1 89 ? 59.534 -14.641 -19.050 1.00 32.84 89 GLU A C 1
ATOM 716 O O . GLU A 1 89 ? 58.381 -15.055 -18.988 1.00 32.84 89 GLU A O 1
ATOM 721 N N . THR A 1 90 ? 60.365 -14.917 -20.056 1.00 33.31 90 THR A N 1
ATOM 722 C CA . THR A 1 90 ? 60.695 -16.227 -20.634 1.00 33.31 90 THR A CA 1
ATOM 723 C C . THR A 1 90 ? 59.573 -17.247 -20.870 1.00 33.31 90 THR A C 1
ATOM 725 O O . THR A 1 90 ? 59.196 -18.038 -20.015 1.00 33.31 90 THR A O 1
ATOM 728 N N . THR A 1 91 ? 59.147 -17.284 -22.133 1.00 31.06 91 THR A N 1
ATOM 729 C CA . THR A 1 91 ? 58.842 -18.457 -22.966 1.00 31.06 91 THR A CA 1
ATOM 730 C C . THR A 1 91 ? 59.048 -19.852 -22.341 1.00 31.06 91 THR A C 1
ATOM 732 O O . THR A 1 91 ? 60.182 -20.294 -22.199 1.00 31.06 91 THR A O 1
ATOM 735 N N . GLN A 1 92 ? 57.914 -20.558 -22.190 1.00 36.44 92 GLN A N 1
ATOM 736 C CA . GLN A 1 92 ? 57.670 -22.012 -22.331 1.00 36.44 92 GLN A CA 1
ATOM 737 C C . GLN A 1 92 ? 58.407 -22.996 -21.411 1.00 36.44 92 GLN A C 1
ATOM 739 O O . GLN A 1 92 ? 59.629 -22.963 -21.365 1.00 36.44 92 GLN A O 1
ATOM 744 N N . THR A 1 93 ? 57.640 -23.942 -20.818 1.00 30.00 93 THR A N 1
ATOM 745 C CA . THR A 1 93 ? 58.002 -25.275 -20.232 1.00 30.00 93 THR A CA 1
ATOM 746 C C . THR A 1 93 ? 57.036 -25.517 -19.044 1.00 30.00 93 THR A C 1
ATOM 748 O O . THR A 1 93 ? 57.067 -24.730 -18.112 1.00 30.00 93 THR A O 1
ATOM 751 N N . LEU A 1 94 ? 56.099 -26.474 -18.941 1.00 32.16 94 LEU A N 1
ATOM 752 C CA . LEU A 1 94 ? 55.898 -27.833 -19.470 1.00 32.16 94 LEU A CA 1
ATOM 753 C C . LEU A 1 94 ? 54.454 -28.307 -19.185 1.00 32.16 94 LEU A C 1
ATOM 755 O O . LEU A 1 94 ? 53.825 -27.849 -18.235 1.00 32.16 94 LEU A O 1
ATOM 759 N N . GLY A 1 95 ? 54.004 -29.324 -19.924 1.00 28.36 95 GLY A N 1
ATOM 760 C CA . GLY A 1 95 ? 52.854 -30.170 -19.580 1.00 28.36 95 GLY A CA 1
ATOM 761 C C . GLY A 1 95 ? 52.486 -31.100 -20.741 1.00 28.36 95 GLY A C 1
ATOM 762 O O . GLY A 1 95 ? 51.502 -30.857 -21.418 1.00 28.36 95 GLY A O 1
ATOM 763 N N . LEU A 1 96 ? 53.403 -31.972 -21.169 1.00 31.84 96 LEU A N 1
ATOM 764 C CA . LEU A 1 96 ? 53.335 -33.421 -20.913 1.00 31.84 96 LEU A CA 1
ATOM 765 C C . LEU A 1 96 ? 52.333 -34.167 -21.825 1.00 31.84 96 LEU A C 1
ATOM 767 O O . LEU A 1 96 ? 51.226 -34.450 -21.399 1.00 31.84 96 LEU A O 1
ATOM 771 N N . GLU A 1 97 ? 52.785 -34.569 -23.017 1.00 31.11 97 GLU A N 1
ATOM 772 C CA . GLU A 1 97 ? 52.434 -35.851 -23.664 1.00 31.11 97 GLU A CA 1
ATOM 773 C C . GLU A 1 97 ? 53.687 -36.316 -24.435 1.00 31.11 97 GLU A C 1
ATOM 775 O O . GLU A 1 97 ? 54.122 -35.673 -25.382 1.00 31.11 97 GLU A O 1
ATOM 780 N N . ILE A 1 98 ? 54.561 -37.122 -23.828 1.00 32.66 98 ILE A N 1
ATOM 781 C CA . ILE A 1 98 ? 54.684 -38.576 -24.040 1.00 32.66 98 ILE A CA 1
ATOM 782 C C . ILE A 1 98 ? 54.095 -39.147 -25.347 1.00 32.66 98 ILE A C 1
ATOM 784 O O . ILE A 1 98 ? 52.894 -39.113 -25.567 1.00 32.66 98 ILE A O 1
ATOM 788 N N . SER A 1 99 ? 55.003 -39.820 -26.071 1.00 29.67 99 SER A N 1
ATOM 789 C CA . SER A 1 99 ? 54.824 -40.961 -26.985 1.00 29.67 99 SER A CA 1
ATOM 790 C C . SER A 1 99 ? 54.518 -40.744 -28.477 1.00 29.67 99 SER A C 1
ATOM 792 O O . SER A 1 99 ? 53.383 -40.558 -28.888 1.00 29.67 99 SER A O 1
ATOM 794 N N . ASP A 1 100 ? 55.573 -41.029 -29.254 1.00 27.02 100 ASP A N 1
ATOM 795 C CA . ASP A 1 100 ? 55.638 -42.134 -30.233 1.00 27.02 100 ASP A CA 1
ATOM 796 C C . ASP A 1 100 ? 55.479 -41.833 -31.739 1.00 27.02 100 ASP A C 1
ATOM 798 O O . ASP A 1 100 ? 54.646 -41.047 -32.174 1.00 27.02 100 ASP A O 1
ATOM 802 N N . ALA A 1 101 ? 56.306 -42.575 -32.492 1.00 28.05 101 ALA A N 1
ATOM 803 C CA . ALA A 1 101 ? 56.413 -42.772 -33.939 1.00 28.05 101 ALA A CA 1
ATOM 804 C C . ALA A 1 101 ? 56.819 -41.545 -34.788 1.00 28.05 101 ALA A C 1
ATOM 806 O O . ALA A 1 101 ? 56.185 -40.505 -34.769 1.00 28.05 101 ALA A O 1
ATOM 807 N N . GLY A 1 102 ? 57.860 -41.576 -35.618 1.00 30.98 102 GLY A N 1
ATOM 808 C CA . GLY A 1 102 ? 58.571 -42.699 -36.214 1.00 30.98 102 GLY A CA 1
ATOM 809 C C . GLY A 1 102 ? 58.798 -42.380 -37.696 1.00 30.98 102 GLY A C 1
ATOM 810 O O . GLY A 1 102 ? 57.826 -42.163 -38.412 1.00 30.98 102 GLY A O 1
ATOM 811 N N . HIS A 1 103 ? 60.071 -42.431 -38.106 1.00 33.03 103 HIS A N 1
ATOM 812 C CA . HIS A 1 103 ? 60.637 -42.179 -39.444 1.00 33.03 103 HIS A CA 1
ATOM 813 C C . HIS A 1 103 ? 60.811 -40.722 -39.895 1.00 33.03 103 HIS A C 1
ATOM 815 O O . HIS A 1 103 ? 59.809 -39.999 -40.067 1.00 33.03 103 HIS A O 1
#

Organism: NCBI:txid860235

Foldseek 3Di:
DDDDDDDDDDDDADDPRQVVVQVVVVVVCCCVPDVVPDDQPDPVSSVVSSVVVVVVCVVPPDGDDRPDDPVVVDDDDPPDDPDDDDDDDDDDDDDDDDDDDDD

Sequence (103 aa):
MAEQTPRVQIHFTPTGSSWVNQVERWFGLLTDTLIRRGVHTSVPVLEKDIREWIDTWNADPKPFTWTETADEISTPSPATSPRSPHTTETTQTLGLEISDAGH

Secondary structure (DSSP, 8-state):
---------PPPPPTT-HHHHHHHHHHHHHIIIIITT----SHHHHHHHHHHHHHHHHHS--PPPP---GGGS------------------------------

pLDDT: mean 70.51, std 24.22, range [27.02, 97.94]

Radius of gyration: 29.62 Å; Cα contacts (8 Å, |Δi|>4): 15; chains: 1; bounding box: 71×52×56 Å

Mean predicted aligned error: 16.6 Å

Solvent-accessible surface area (backbone atoms only — not comparable to full-atom values): 7424 Å² total; per-residue (Å²): 133,86,81,84,77,82,89,81,82,88,80,85,78,60,92,84,51,67,67,54,59,52,54,52,51,51,53,49,50,50,37,66,66,43,67,75,68,53,87,62,91,43,71,72,52,43,54,50,53,52,51,55,50,50,54,56,41,67,74,64,66,81,82,79,83,83,85,78,64,77,80,77,78,68,71,85,75,90,80,74,79,80,80,82,76,88,80,94,77,82,85,88,89,89,84,88,80,85,85,84,86,82,136